Protein AF-A0A497KG77-F1 (afdb_monomer_lite)

Radius of gyration: 17.69 Å; chains: 1; bounding box: 44×24×44 Å

Secondary structure (DSSP, 8-state):
-PPPPHHHHHHHHHHHHHTSTTS--SSTTT--SS-SPEEEEEETT-HHHHHHHHHH-TTS--HHHHHHHHHSS---GGG-EEEEEE-PPPGGG--

pLDDT: mean 93.47, std 9.12, range [41.31, 98.0]

Sequence (95 aa):
MNAEPLATWLTNIIKEYIASPKNSMEKWDNEPAWGEPLVGFSSGADPLYQFYKEDIGDFYILPHEYMKHMYKREYKPEQLTVVSWILPQTEATKR

Foldseek 3Di:
DDDDPPQVVVLVVVQVVQVDLVQAPVDDVRDGAFDGKDKDKDQLPPVVQVVCCVVPHVVRARPQNVVCVPVVDGDDSRRDMDMDMDGHGDPVPPD

Structure (mmCIF, N/CA/C/O backbone):
data_AF-A0A497KG77-F1
#
_entry.id   AF-A0A497KG77-F1
#
loop_
_atom_site.group_PDB
_atom_site.id
_atom_site.type_symbol
_atom_site.label_atom_id
_atom_site.label_alt_id
_atom_site.label_comp_id
_atom_site.label_asym_id
_atom_site.label_entity_id
_atom_site.label_seq_id
_atom_site.pdbx_PDB_ins_code
_atom_site.Cartn_x
_atom_site.Cartn_y
_atom_site.Cartn_z
_atom_site.occupancy
_atom_site.B_iso_or_equiv
_atom_site.auth_seq_id
_atom_site.auth_comp_id
_atom_site.auth_asym_id
_atom_site.auth_atom_id
_atom_site.pdbx_PDB_model_num
ATOM 1 N N . MET A 1 1 ? 21.767 -3.092 17.504 1.00 41.31 1 MET A N 1
ATOM 2 C CA . MET A 1 1 ? 21.261 -3.283 16.130 1.00 41.31 1 MET A CA 1
ATOM 3 C C . MET A 1 1 ? 19.888 -2.646 16.089 1.00 41.31 1 MET A C 1
ATOM 5 O O . MET A 1 1 ? 18.996 -3.157 16.751 1.00 41.31 1 MET A O 1
ATOM 9 N N . ASN A 1 2 ? 19.739 -1.491 15.443 1.00 50.25 2 ASN A N 1
ATOM 10 C CA . ASN A 1 2 ? 18.418 -0.887 15.283 1.00 50.25 2 ASN A CA 1
ATOM 11 C C . ASN A 1 2 ? 17.711 -1.672 14.181 1.00 50.25 2 ASN A C 1
ATOM 13 O O . ASN A 1 2 ? 18.240 -1.758 13.075 1.00 50.25 2 ASN A O 1
ATOM 17 N N . ALA A 1 3 ? 16.589 -2.312 14.508 1.00 60.53 3 ALA A N 1
ATOM 18 C CA . ALA A 1 3 ? 15.770 -2.972 13.504 1.00 60.53 3 ALA A CA 1
ATOM 19 C C . ALA A 1 3 ? 15.332 -1.931 12.464 1.00 60.53 3 ALA A C 1
ATOM 21 O O . ALA A 1 3 ? 14.933 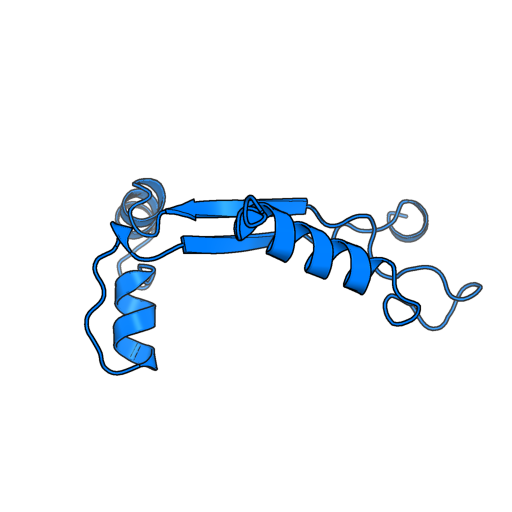-0.822 12.828 1.00 60.53 3 ALA A O 1
ATOM 22 N N . GLU A 1 4 ? 15.441 -2.276 11.183 1.00 76.44 4 GLU A N 1
ATOM 23 C CA . GLU A 1 4 ? 14.866 -1.473 10.109 1.00 76.44 4 GLU A CA 1
ATOM 24 C C . GLU A 1 4 ? 13.353 -1.312 10.362 1.00 76.44 4 GLU A C 1
ATOM 26 O O . GLU A 1 4 ? 12.691 -2.296 10.714 1.00 76.44 4 GLU A O 1
ATOM 31 N N . PRO A 1 5 ? 12.777 -0.102 10.219 1.00 91.50 5 PRO A N 1
ATOM 32 C CA . PRO A 1 5 ? 11.334 0.071 10.311 1.00 91.50 5 PRO A CA 1
ATOM 33 C C . PRO A 1 5 ? 10.613 -0.831 9.301 1.00 91.50 5 PRO A C 1
ATOM 35 O O . PRO A 1 5 ? 10.973 -0.861 8.126 1.00 91.50 5 PRO A O 1
ATOM 38 N N . LEU A 1 6 ? 9.552 -1.519 9.737 1.00 93.06 6 LEU A N 1
ATOM 39 C CA . LEU A 1 6 ? 8.803 -2.468 8.899 1.00 93.06 6 LEU A CA 1
ATOM 40 C C . LEU A 1 6 ? 8.324 -1.852 7.573 1.00 93.06 6 LEU A C 1
ATOM 42 O O . LEU A 1 6 ? 8.318 -2.526 6.548 1.00 93.06 6 LEU A O 1
ATOM 46 N N . ALA A 1 7 ? 7.948 -0.570 7.587 1.00 94.31 7 ALA A N 1
ATOM 47 C CA . ALA A 1 7 ? 7.534 0.160 6.390 1.00 94.31 7 ALA A CA 1
ATOM 48 C C . ALA A 1 7 ? 8.671 0.300 5.363 1.00 94.31 7 ALA A C 1
ATOM 50 O O . ALA A 1 7 ? 8.442 0.127 4.165 1.00 94.31 7 ALA A O 1
ATOM 51 N N . THR A 1 8 ? 9.896 0.568 5.823 1.00 96.38 8 THR A N 1
ATOM 52 C CA . THR A 1 8 ? 11.084 0.649 4.962 1.00 96.38 8 THR A CA 1
ATOM 53 C C . THR A 1 8 ? 11.389 -0.719 4.364 1.00 96.38 8 THR A C 1
ATOM 55 O O . THR A 1 8 ? 11.490 -0.841 3.146 1.00 96.38 8 THR A O 1
ATOM 58 N N . TRP A 1 9 ? 11.391 -1.760 5.199 1.00 96.56 9 TRP A N 1
ATOM 59 C CA . TRP A 1 9 ? 11.623 -3.134 4.759 1.00 96.56 9 TRP A CA 1
ATOM 60 C C . TRP A 1 9 ? 10.586 -3.599 3.722 1.00 96.56 9 TRP A C 1
ATOM 62 O O . TRP A 1 9 ? 10.954 -4.106 2.664 1.00 96.56 9 TRP A O 1
ATOM 72 N N . LEU A 1 10 ? 9.289 -3.363 3.970 1.00 96.75 10 LEU A N 1
ATOM 73 C CA . LEU A 1 10 ? 8.215 -3.689 3.019 1.00 96.75 10 LEU A CA 1
ATOM 74 C C . LEU A 1 10 ? 8.378 -2.932 1.696 1.00 96.75 10 LEU A C 1
ATOM 76 O O . LEU A 1 10 ? 8.211 -3.519 0.628 1.00 96.75 10 LEU A O 1
ATOM 80 N N . THR A 1 11 ? 8.718 -1.642 1.762 1.00 97.50 11 THR A N 1
ATOM 81 C CA . THR A 1 11 ? 8.954 -0.819 0.566 1.00 97.50 11 THR A CA 1
ATOM 82 C C . THR A 1 11 ? 10.113 -1.373 -0.257 1.00 97.50 11 THR A C 1
ATOM 84 O O . THR A 1 11 ? 10.000 -1.479 -1.478 1.00 97.50 11 THR A O 1
ATOM 87 N N . ASN A 1 12 ? 11.201 -1.769 0.402 1.00 97.12 12 ASN A N 1
ATOM 88 C CA . ASN A 1 12 ? 12.379 -2.325 -0.254 1.00 97.12 12 ASN A CA 1
ATOM 89 C C . ASN A 1 12 ? 12.067 -3.665 -0.923 1.00 97.12 12 ASN A C 1
ATOM 91 O O . ASN A 1 12 ? 12.343 -3.812 -2.108 1.00 97.12 12 ASN A O 1
ATOM 95 N N . ILE A 1 13 ? 11.381 -4.584 -0.234 1.00 97.19 13 ILE A N 1
ATOM 96 C CA . ILE A 1 13 ? 10.965 -5.868 -0.824 1.00 97.19 13 ILE A CA 1
ATOM 97 C C . ILE A 1 13 ? 10.113 -5.667 -2.075 1.00 97.19 13 ILE A C 1
ATOM 99 O O . ILE A 1 13 ? 10.310 -6.346 -3.083 1.00 97.19 13 ILE A O 1
ATOM 103 N N . ILE A 1 14 ? 9.159 -4.738 -2.021 1.00 97.06 14 ILE A N 1
ATOM 104 C CA . ILE A 1 14 ? 8.307 -4.410 -3.162 1.00 97.06 14 ILE A CA 1
ATOM 105 C C . ILE A 1 14 ? 9.152 -3.907 -4.339 1.00 97.06 14 ILE A C 1
ATOM 107 O O . ILE A 1 14 ? 9.006 -4.402 -5.457 1.00 97.06 14 ILE A O 1
ATOM 111 N N . LYS A 1 15 ? 10.048 -2.945 -4.095 1.00 97.44 15 LYS A N 1
ATOM 112 C CA . LYS A 1 15 ? 10.907 -2.369 -5.137 1.00 97.44 15 LYS A CA 1
ATOM 113 C C . LYS A 1 15 ? 11.855 -3.406 -5.732 1.00 97.44 15 LYS A C 1
ATOM 115 O O . LYS A 1 15 ? 11.968 -3.487 -6.950 1.00 97.44 15 LYS A O 1
ATOM 120 N N . GLU A 1 16 ? 12.476 -4.232 -4.899 1.00 97.50 16 GLU A N 1
ATOM 121 C CA . GLU A 1 16 ? 13.358 -5.320 -5.328 1.00 97.50 16 GLU A CA 1
ATOM 122 C C . GLU A 1 16 ? 12.613 -6.355 -6.176 1.00 97.50 16 GLU A C 1
ATOM 124 O O . GLU A 1 16 ? 13.128 -6.811 -7.197 1.00 97.50 16 GLU A O 1
ATOM 129 N N . TYR A 1 17 ? 11.375 -6.694 -5.805 1.00 96.81 17 TYR A N 1
ATOM 130 C CA . TYR A 1 17 ? 10.564 -7.625 -6.582 1.00 96.81 17 TYR A CA 1
ATOM 131 C C . TYR A 1 17 ? 10.217 -7.067 -7.967 1.00 96.81 17 TYR A C 1
ATOM 133 O O . TYR A 1 17 ? 10.356 -7.777 -8.966 1.00 96.81 17 TYR A O 1
ATOM 141 N N . ILE A 1 18 ? 9.817 -5.795 -8.045 1.00 96.81 18 ILE A N 1
ATOM 142 C CA . ILE A 1 18 ? 9.507 -5.131 -9.320 1.00 96.81 18 ILE A CA 1
ATOM 143 C C . ILE A 1 18 ? 10.771 -4.879 -10.160 1.00 96.81 18 ILE A C 1
ATOM 145 O O . ILE A 1 18 ? 10.692 -4.879 -11.384 1.00 96.81 18 ILE A O 1
ATOM 149 N N . ALA A 1 19 ? 11.946 -4.746 -9.546 1.00 95.75 19 ALA A N 1
ATOM 150 C CA . ALA A 1 19 ? 13.224 -4.679 -10.260 1.00 95.75 19 ALA A CA 1
ATOM 151 C C . ALA A 1 19 ? 13.733 -6.054 -10.743 1.00 95.75 19 ALA A C 1
ATOM 153 O O . ALA A 1 19 ? 14.735 -6.130 -11.455 1.00 95.75 19 ALA A O 1
ATOM 154 N N . SER A 1 20 ? 13.082 -7.153 -10.348 1.00 96.50 20 SER A N 1
ATOM 155 C CA . SER A 1 20 ? 13.503 -8.498 -10.739 1.00 96.50 20 SER A CA 1
ATOM 156 C C . SER A 1 20 ? 13.134 -8.819 -12.196 1.00 96.50 20 SER A C 1
ATOM 158 O O . SER A 1 20 ? 12.179 -8.252 -12.730 1.00 96.50 20 SER A O 1
ATOM 160 N N . PRO A 1 21 ? 13.782 -9.820 -12.826 1.00 95.44 21 PRO A N 1
ATOM 161 C CA . PRO A 1 21 ? 13.435 -10.266 -14.181 1.00 95.44 21 PRO A CA 1
ATOM 162 C C . PRO A 1 21 ? 11.988 -10.757 -14.356 1.00 95.44 21 PRO A C 1
ATOM 164 O O . PRO A 1 21 ? 11.555 -10.982 -15.481 1.00 95.44 21 PRO A O 1
ATOM 167 N N . LYS A 1 22 ? 11.242 -10.955 -13.257 1.00 95.12 22 LYS A N 1
ATOM 168 C CA . LYS A 1 22 ? 9.817 -11.313 -13.297 1.00 95.12 22 LYS A CA 1
ATOM 169 C C . LYS A 1 22 ? 8.926 -10.150 -13.736 1.00 95.12 22 LYS A C 1
ATOM 171 O O . LYS A 1 22 ? 7.799 -10.392 -14.155 1.00 95.12 22 LYS A O 1
ATOM 176 N N . ASN A 1 23 ? 9.394 -8.908 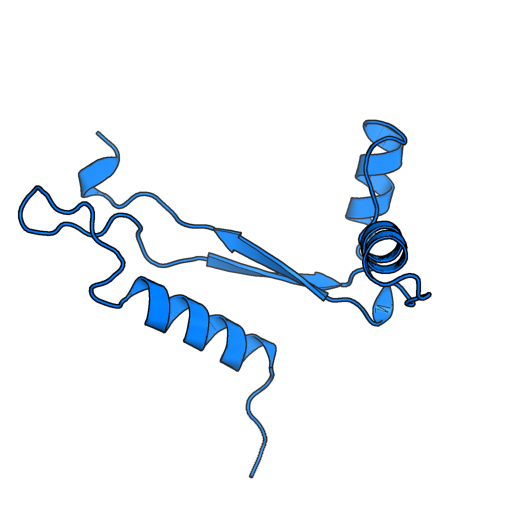-13.620 1.00 96.00 23 ASN A N 1
ATOM 177 C CA . ASN A 1 23 ? 8.713 -7.748 -14.177 1.00 96.00 23 ASN A CA 1
ATOM 178 C C . ASN A 1 23 ? 9.095 -7.614 -15.652 1.00 96.00 23 ASN A C 1
ATOM 180 O O . ASN A 1 23 ? 10.019 -6.888 -16.001 1.00 96.00 23 ASN A O 1
ATOM 184 N N . SER A 1 24 ? 8.401 -8.356 -16.505 1.00 94.69 24 SER A N 1
ATOM 185 C CA . SER A 1 24 ? 8.643 -8.373 -17.942 1.00 94.69 24 SER A CA 1
ATOM 186 C C . SER A 1 24 ? 7.326 -8.464 -18.707 1.00 94.69 24 SER A C 1
ATOM 188 O O . SER A 1 24 ? 6.374 -9.102 -18.258 1.00 94.69 24 SER A O 1
ATOM 190 N N . MET A 1 25 ? 7.287 -7.838 -19.881 1.00 91.88 25 MET A N 1
ATOM 191 C CA . MET A 1 25 ? 6.213 -7.978 -20.865 1.00 91.88 25 MET A CA 1
ATOM 192 C C . MET A 1 25 ? 6.339 -9.245 -21.729 1.00 91.88 25 MET A C 1
ATOM 194 O O . MET A 1 25 ? 5.439 -9.514 -22.524 1.00 91.88 25 MET A O 1
ATOM 198 N N . GLU A 1 26 ? 7.448 -9.987 -21.619 1.00 92.06 26 GLU A N 1
ATOM 199 C CA . GLU A 1 26 ? 7.822 -11.149 -22.453 1.00 92.06 26 GLU A CA 1
ATOM 200 C C . GLU A 1 26 ? 7.906 -10.843 -23.965 1.00 92.06 26 GLU A C 1
ATOM 202 O O . GLU A 1 26 ? 7.847 -11.724 -24.822 1.00 92.06 26 GLU A O 1
ATOM 207 N N . LYS A 1 27 ? 8.058 -9.564 -24.314 1.00 85.31 27 LYS A N 1
ATOM 208 C CA . LYS A 1 27 ? 8.164 -9.045 -25.684 1.00 85.31 27 LYS A CA 1
ATOM 209 C C . LYS A 1 27 ? 8.934 -7.726 -25.676 1.00 85.31 27 LYS A C 1
ATOM 211 O O . LYS A 1 27 ? 9.229 -7.200 -24.609 1.00 85.31 27 LYS A O 1
ATOM 216 N N . TRP A 1 28 ? 9.241 -7.204 -26.866 1.00 87.75 28 TRP A N 1
ATOM 217 C CA . TRP A 1 28 ? 9.943 -5.923 -27.046 1.00 87.75 28 TRP A CA 1
ATOM 218 C C . TRP A 1 28 ? 11.251 -5.851 -26.252 1.00 87.75 28 TRP A C 1
ATOM 220 O O . TRP A 1 28 ? 11.440 -4.960 -25.439 1.00 87.75 28 TRP A O 1
ATOM 230 N N . ASP A 1 29 ? 12.126 -6.834 -26.475 1.00 87.62 29 ASP A N 1
ATOM 231 C CA . ASP A 1 29 ? 13.411 -6.951 -25.771 1.00 87.62 29 ASP A CA 1
ATOM 232 C C . ASP A 1 29 ? 13.276 -7.057 -24.240 1.00 87.62 29 ASP A C 1
ATOM 234 O O . ASP A 1 29 ? 14.071 -6.523 -23.475 1.00 87.62 29 ASP A O 1
ATOM 238 N N . ASN A 1 30 ? 12.246 -7.785 -23.792 1.00 87.50 30 ASN A N 1
ATOM 239 C CA . ASN A 1 30 ? 11.989 -8.049 -22.376 1.00 87.50 30 ASN A CA 1
ATOM 240 C C . ASN A 1 30 ? 11.726 -6.764 -21.560 1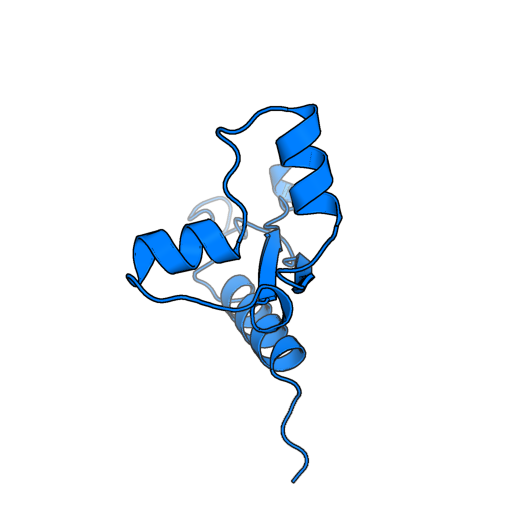.00 87.50 30 ASN A C 1
ATOM 242 O O . ASN A 1 30 ? 12.080 -6.701 -20.382 1.00 87.50 30 ASN A O 1
ATOM 246 N N . GLU A 1 31 ? 11.103 -5.761 -22.195 1.00 91.75 31 GLU A N 1
ATOM 247 C CA . GLU A 1 31 ? 10.701 -4.493 -21.575 1.00 91.75 31 GLU A CA 1
ATOM 248 C C . GLU A 1 31 ? 9.944 -4.748 -20.258 1.00 91.75 31 GLU A C 1
ATOM 250 O O . GLU A 1 31 ? 9.043 -5.602 -20.225 1.00 91.75 31 GLU A O 1
ATOM 255 N N . PRO A 1 32 ? 10.263 -4.018 -19.173 1.00 94.44 32 PRO A N 1
ATOM 256 C CA . PRO A 1 32 ? 9.527 -4.134 -17.926 1.00 94.44 32 PRO A CA 1
ATOM 257 C C . PRO A 1 32 ? 8.040 -3.826 -18.105 1.00 94.44 32 PRO A C 1
ATOM 259 O O . PRO A 1 32 ? 7.661 -2.882 -18.796 1.00 94.44 32 PRO A O 1
ATOM 262 N N . ALA A 1 33 ? 7.177 -4.599 -17.446 1.00 94.69 33 ALA A N 1
ATOM 263 C CA . ALA A 1 33 ? 5.740 -4.330 -17.467 1.00 94.69 33 ALA A CA 1
ATOM 264 C C . ALA A 1 33 ? 5.385 -3.059 -16.682 1.00 94.69 33 ALA A C 1
ATOM 266 O O . ALA A 1 33 ? 4.473 -2.324 -17.062 1.00 94.69 33 ALA A O 1
ATOM 267 N N . TRP A 1 34 ? 6.126 -2.787 -15.607 1.00 95.88 34 TRP A N 1
ATOM 268 C CA . TRP A 1 34 ? 5.882 -1.664 -14.707 1.00 95.88 34 TRP A CA 1
ATOM 269 C C . TRP A 1 34 ? 7.160 -0.881 -14.415 1.00 95.88 34 TRP A C 1
ATOM 271 O O . TRP A 1 34 ? 8.250 -1.451 -14.346 1.00 95.88 34 TRP A O 1
ATOM 281 N N . GLY A 1 35 ? 7.008 0.428 -14.214 1.00 95.19 35 GLY A N 1
ATOM 282 C CA . GLY A 1 35 ? 8.055 1.303 -13.697 1.00 95.19 35 GLY A CA 1
ATOM 283 C C . GLY A 1 35 ? 8.283 1.123 -12.194 1.00 95.19 35 GLY A C 1
ATOM 284 O O . GLY A 1 35 ? 7.746 0.210 -11.565 1.00 95.19 35 GLY A O 1
ATOM 285 N N . GLU A 1 36 ? 9.074 2.020 -11.602 1.00 95.50 36 GLU A N 1
ATOM 286 C CA . GLU A 1 36 ? 9.333 1.990 -10.160 1.00 95.50 36 GLU A CA 1
ATOM 287 C C . GLU A 1 36 ? 8.015 2.111 -9.367 1.00 95.50 36 GLU A C 1
ATOM 289 O O . GLU A 1 36 ? 7.243 3.048 -9.603 1.00 95.50 36 GLU A O 1
ATOM 294 N N . PRO A 1 37 ? 7.731 1.185 -8.431 1.00 97.19 37 PRO A N 1
ATOM 295 C CA . PRO A 1 37 ? 6.479 1.202 -7.695 1.00 97.19 37 PRO A CA 1
ATOM 296 C C . PRO A 1 37 ? 6.460 2.330 -6.660 1.00 97.19 37 PRO A C 1
ATOM 298 O O . PRO A 1 37 ? 7.459 2.615 -5.991 1.00 97.19 37 PRO A O 1
ATOM 301 N N . LEU A 1 38 ? 5.282 2.922 -6.467 1.00 97.00 38 LEU A N 1
ATOM 302 C CA . LEU A 1 38 ? 5.018 3.838 -5.357 1.00 97.00 38 LEU A CA 1
ATOM 303 C C . LEU A 1 38 ? 4.348 3.052 -4.236 1.00 97.00 38 LEU A C 1
ATOM 305 O O . LEU A 1 38 ? 3.366 2.361 -4.491 1.00 97.00 38 LEU A O 1
ATOM 309 N N . VAL A 1 39 ? 4.855 3.163 -3.008 1.00 97.44 39 VAL A N 1
ATOM 310 C CA . VAL A 1 39 ? 4.306 2.468 -1.836 1.00 97.44 39 VAL A CA 1
ATOM 311 C C . VAL A 1 39 ? 3.860 3.501 -0.812 1.00 97.44 39 VAL A C 1
ATOM 313 O O . VAL A 1 39 ? 4.616 4.403 -0.456 1.00 97.44 39 VAL A O 1
ATOM 316 N N . GLY A 1 40 ? 2.618 3.373 -0.360 1.00 96.25 40 GLY A N 1
ATOM 317 C CA . GLY A 1 40 ? 1.987 4.235 0.625 1.00 96.25 40 GLY A CA 1
ATOM 318 C C . GLY A 1 40 ? 1.412 3.427 1.780 1.00 96.25 40 GLY A C 1
ATOM 319 O O . GLY A 1 40 ? 0.999 2.276 1.623 1.00 96.25 40 GLY A O 1
ATOM 320 N N . PHE A 1 41 ? 1.371 4.062 2.945 1.00 96.88 41 PHE A N 1
ATOM 321 C CA . PHE A 1 41 ? 0.865 3.475 4.177 1.00 96.88 41 PHE A CA 1
ATOM 322 C C . PHE A 1 41 ? -0.113 4.448 4.819 1.00 96.88 41 PHE A C 1
ATOM 324 O O . PHE A 1 41 ? 0.173 5.641 4.916 1.00 96.88 41 PHE A O 1
ATOM 331 N N . SER A 1 42 ? -1.231 3.930 5.302 1.00 97.19 42 SER A N 1
ATOM 332 C CA . SER A 1 42 ? -2.181 4.677 6.123 1.00 97.19 42 SER A CA 1
ATOM 333 C C . SER A 1 42 ? -2.584 3.848 7.336 1.00 97.19 42 SER A C 1
ATOM 335 O O . SER A 1 42 ? -2.561 2.613 7.326 1.00 97.19 42 SER A O 1
ATOM 337 N N . SER A 1 43 ? -2.946 4.539 8.414 1.00 97.75 43 SER A N 1
ATOM 338 C CA . SER A 1 43 ? -3.563 3.898 9.575 1.00 97.75 43 SER A CA 1
ATOM 339 C C . SER A 1 43 ? -4.908 3.301 9.168 1.00 97.75 43 SER A C 1
ATOM 341 O O . SER A 1 43 ? -5.648 3.926 8.419 1.00 97.75 43 SER A O 1
ATOM 343 N N . GLY A 1 44 ? -5.290 2.142 9.704 1.00 97.56 44 GLY A N 1
ATOM 344 C CA . GLY A 1 44 ? -6.656 1.631 9.547 1.00 97.56 44 GLY A CA 1
ATOM 345 C C . GLY A 1 44 ? -7.721 2.533 10.186 1.00 97.56 44 GLY A C 1
ATOM 346 O O . GLY A 1 44 ? -8.905 2.362 9.902 1.00 97.56 44 GLY A O 1
ATOM 347 N N . ALA A 1 45 ? -7.296 3.492 11.017 1.00 98.00 45 ALA A N 1
ATOM 348 C CA . ALA A 1 45 ? -8.109 4.560 11.592 1.00 98.00 45 ALA A CA 1
ATOM 349 C C . ALA A 1 45 ? -8.076 5.870 10.776 1.00 98.00 45 ALA A C 1
ATOM 351 O O . ALA A 1 45 ? -8.468 6.912 11.298 1.00 98.00 45 ALA A O 1
ATOM 352 N N . ASP A 1 46 ? -7.563 5.864 9.539 1.00 98.00 46 ASP A N 1
ATOM 353 C CA . ASP A 1 46 ? -7.559 7.062 8.694 1.00 98.00 46 ASP A CA 1
ATOM 354 C C . ASP A 1 46 ? -9.002 7.572 8.479 1.00 98.00 46 ASP A C 1
ATOM 356 O O . ASP A 1 46 ? -9.864 6.801 8.034 1.00 98.00 46 ASP A O 1
ATOM 360 N N . PRO A 1 47 ? -9.296 8.850 8.796 1.00 97.62 47 PRO A N 1
ATOM 361 C CA . PRO A 1 47 ? -10.651 9.392 8.724 1.00 97.62 47 PRO A CA 1
ATOM 362 C C . PRO A 1 47 ? -11.232 9.381 7.306 1.00 97.62 47 PRO A C 1
ATOM 364 O O . PRO A 1 47 ? -12.455 9.402 7.155 1.00 97.62 47 PRO A O 1
ATOM 367 N N . LEU A 1 48 ? -10.393 9.299 6.266 1.00 97.25 48 LEU A N 1
ATOM 368 C CA . LEU A 1 48 ? -10.866 9.221 4.887 1.00 97.25 48 LEU A CA 1
ATOM 369 C C . LEU A 1 48 ? -11.701 7.964 4.625 1.00 97.25 48 LEU A C 1
ATOM 371 O O . LEU A 1 48 ? -12.622 8.015 3.816 1.00 97.25 48 LEU A O 1
ATOM 375 N N . TYR A 1 49 ? -11.443 6.849 5.317 1.00 97.25 49 TYR A N 1
ATOM 376 C CA . TYR A 1 49 ? -12.249 5.637 5.133 1.00 97.25 49 TYR A CA 1
ATOM 377 C C . TYR A 1 49 ? -13.696 5.838 5.566 1.00 97.25 49 TYR A C 1
ATOM 379 O O . TYR A 1 49 ? -14.612 5.441 4.848 1.00 97.25 49 TYR A O 1
ATOM 387 N N . GLN A 1 50 ? -13.892 6.476 6.721 1.00 97.06 50 GLN A N 1
ATOM 388 C CA . GLN A 1 50 ? -15.227 6.783 7.218 1.00 97.06 50 GLN A CA 1
ATOM 389 C C . GLN A 1 50 ? -15.912 7.808 6.312 1.00 97.06 50 GLN A C 1
ATOM 391 O O . GLN A 1 50 ? -17.055 7.593 5.919 1.00 97.06 50 GLN A O 1
ATOM 396 N N . PHE A 1 51 ? -15.183 8.854 5.909 1.00 97.75 51 PHE A N 1
ATOM 397 C CA . PHE A 1 51 ? -15.675 9.865 4.976 1.00 97.75 51 PHE A CA 1
ATOM 398 C C . PHE A 1 51 ? -16.225 9.239 3.684 1.00 97.75 51 PHE A C 1
ATOM 400 O O . PHE A 1 51 ? -17.362 9.508 3.315 1.00 97.75 51 PHE A O 1
ATOM 407 N N . TYR A 1 52 ? -15.470 8.351 3.025 1.00 96.44 52 TYR A N 1
ATOM 408 C CA . TYR A 1 52 ? -15.931 7.728 1.778 1.00 96.44 52 TYR A CA 1
ATOM 409 C C . TYR A 1 52 ? -17.087 6.743 1.972 1.00 96.44 52 TYR A C 1
ATOM 411 O O . TYR A 1 52 ? -17.934 6.627 1.089 1.00 96.44 52 TYR A O 1
ATOM 419 N N . LYS A 1 53 ? -17.147 6.030 3.102 1.00 97.25 53 LYS A N 1
ATOM 420 C CA . LYS A 1 53 ? -18.279 5.140 3.398 1.00 97.25 53 LYS A CA 1
ATOM 421 C C . LYS A 1 53 ? -19.572 5.936 3.578 1.00 97.25 53 LYS A C 1
ATOM 423 O O . LYS A 1 53 ? -20.594 5.542 3.028 1.00 97.25 53 LYS A O 1
ATOM 428 N N . GLU A 1 54 ? -19.513 7.055 4.298 1.00 97.12 54 GLU A N 1
ATOM 429 C CA . GLU A 1 54 ? -20.661 7.947 4.503 1.00 97.12 54 GLU A CA 1
ATOM 430 C C . GLU A 1 54 ? -21.090 8.657 3.212 1.00 97.12 54 GLU A C 1
ATOM 432 O O . GLU A 1 54 ? -22.286 8.776 2.955 1.00 97.12 54 GLU A O 1
ATOM 437 N N . ASP A 1 55 ? -20.131 9.103 2.395 1.00 97.38 55 ASP A N 1
ATOM 438 C CA . ASP A 1 55 ? -20.399 9.864 1.168 1.00 97.38 55 ASP A CA 1
ATOM 439 C C . ASP A 1 55 ? -20.901 8.983 0.009 1.00 97.38 55 ASP A C 1
ATOM 441 O O . ASP A 1 55 ? -21.802 9.376 -0.731 1.00 97.38 55 ASP A O 1
ATOM 445 N N . ILE A 1 56 ? -20.349 7.773 -0.147 1.00 96.12 56 ILE A N 1
ATOM 446 C CA . ILE A 1 56 ? -20.637 6.902 -1.298 1.00 96.12 56 ILE A CA 1
ATOM 447 C C . ILE A 1 56 ? -21.666 5.812 -0.953 1.00 96.12 56 ILE A C 1
ATOM 449 O O . ILE A 1 56 ? -22.544 5.516 -1.767 1.00 96.12 56 ILE A O 1
ATOM 453 N N . GLY A 1 57 ? -21.581 5.207 0.238 1.00 95.38 57 GLY A N 1
ATOM 454 C CA . GLY A 1 57 ? -22.576 4.257 0.742 1.00 95.38 57 GLY A CA 1
ATOM 455 C C . GLY A 1 57 ? -22.023 3.100 1.584 1.00 95.38 57 GLY A C 1
ATOM 456 O O . GLY A 1 57 ? -20.866 2.692 1.468 1.00 95.38 57 GLY A O 1
ATOM 457 N N . ASP A 1 58 ? -22.914 2.492 2.376 1.00 94.00 58 ASP A N 1
ATOM 458 C CA . ASP A 1 58 ? -22.605 1.463 3.388 1.00 94.00 58 ASP A CA 1
ATOM 459 C C . ASP A 1 58 ? -21.955 0.177 2.851 1.00 94.00 58 ASP A C 1
ATOM 461 O O . ASP A 1 58 ? -21.417 -0.620 3.625 1.00 94.00 58 ASP A O 1
ATOM 465 N N . PHE A 1 59 ? -21.991 -0.038 1.533 1.00 93.88 59 PHE A N 1
ATOM 466 C CA . PHE A 1 59 ? -21.329 -1.168 0.880 1.00 93.88 59 PHE A CA 1
ATOM 467 C C . PHE A 1 59 ? -19.797 -1.030 0.846 1.00 93.88 59 PHE A C 1
ATOM 469 O O . PHE A 1 59 ? -19.110 -2.024 0.600 1.00 93.88 59 PHE A O 1
ATOM 476 N N . TYR A 1 60 ? -19.244 0.159 1.115 1.00 95.19 60 TYR A N 1
ATOM 477 C CA . TYR A 1 60 ? -17.817 0.317 1.392 1.00 95.19 60 TYR A CA 1
ATOM 478 C C . TYR A 1 60 ? -17.468 -0.326 2.733 1.00 95.19 60 TYR A C 1
ATOM 480 O O . TYR A 1 60 ? -18.131 -0.113 3.747 1.00 95.19 60 TYR A O 1
ATOM 488 N N . ILE A 1 61 ? -16.396 -1.112 2.739 1.00 95.31 61 ILE A N 1
ATOM 489 C CA . ILE A 1 61 ? -15.953 -1.870 3.908 1.00 95.31 61 ILE A CA 1
ATOM 490 C C . ILE A 1 61 ? -14.741 -1.164 4.510 1.00 95.31 61 ILE A C 1
ATOM 492 O O . ILE A 1 61 ? -13.741 -0.940 3.827 1.00 95.31 61 ILE A O 1
ATOM 496 N N . LEU A 1 62 ? -14.817 -0.837 5.798 1.00 97.50 62 LEU A N 1
ATOM 497 C CA . LEU A 1 62 ? -13.701 -0.258 6.538 1.00 97.50 62 LEU A CA 1
ATOM 498 C C . LEU A 1 62 ? -12.612 -1.318 6.777 1.00 97.50 62 LEU A C 1
ATOM 500 O O . LEU A 1 62 ? -12.920 -2.510 6.888 1.00 97.50 62 LEU A O 1
ATOM 504 N N . PRO A 1 63 ? -11.336 -0.926 6.946 1.00 97.50 63 PRO A N 1
ATOM 505 C CA . PRO A 1 63 ? -10.244 -1.887 7.113 1.00 97.50 63 PRO A CA 1
ATOM 506 C C . PRO A 1 63 ? -10.485 -2.913 8.232 1.00 97.50 63 PRO A C 1
ATOM 508 O O . PRO A 1 63 ? -10.269 -4.110 8.047 1.00 97.50 63 PRO A O 1
ATOM 511 N N . HIS A 1 64 ? -10.989 -2.471 9.385 1.00 97.75 64 HIS A N 1
ATOM 512 C CA . HIS A 1 64 ? -11.268 -3.357 10.518 1.00 97.75 64 HIS A CA 1
ATOM 513 C C . HIS A 1 64 ? -12.481 -4.272 10.284 1.00 97.75 64 HIS A C 1
ATOM 515 O O . HIS A 1 64 ? -12.459 -5.423 10.722 1.00 97.75 64 HIS A O 1
ATOM 521 N N . GLU A 1 65 ? -13.501 -3.814 9.550 1.00 97.38 65 GLU A N 1
ATOM 522 C CA . GLU A 1 65 ? -14.650 -4.636 9.149 1.00 97.38 65 GLU A CA 1
ATOM 523 C C . GLU A 1 65 ? -14.198 -5.784 8.236 1.00 97.38 65 GLU A C 1
ATOM 525 O O . GLU A 1 65 ? -14.576 -6.939 8.451 1.00 97.38 65 GLU A O 1
ATOM 530 N N . TYR A 1 66 ? -13.323 -5.488 7.267 1.00 96.50 66 TYR A N 1
ATOM 531 C CA . TYR A 1 66 ? -12.738 -6.495 6.380 1.00 96.50 66 TYR A CA 1
ATOM 532 C C . TYR A 1 66 ? -11.914 -7.524 7.162 1.00 96.50 66 TYR A C 1
ATOM 534 O O . TYR A 1 66 ? -12.113 -8.733 7.016 1.00 96.50 66 TYR A O 1
ATOM 542 N N . MET A 1 67 ? -11.030 -7.061 8.051 1.00 97.50 67 MET A N 1
ATOM 543 C CA . MET A 1 67 ? -10.195 -7.945 8.871 1.00 97.50 67 MET A CA 1
ATOM 544 C C . MET A 1 67 ? -11.038 -8.842 9.785 1.00 97.50 67 MET A C 1
ATOM 546 O O . MET A 1 67 ? -10.776 -10.045 9.881 1.00 97.50 67 MET A O 1
ATOM 550 N N . LYS A 1 68 ? -12.102 -8.298 10.388 1.00 97.50 68 LYS A N 1
ATOM 551 C CA . LYS A 1 68 ? -13.080 -9.075 11.156 1.00 97.50 68 LYS A CA 1
ATOM 552 C C . LYS A 1 68 ? -13.773 -10.124 10.303 1.00 97.50 68 LYS A C 1
ATOM 554 O O . LYS A 1 68 ? -13.901 -11.272 10.733 1.00 97.50 68 LYS A O 1
ATOM 559 N N . HIS A 1 69 ? -14.209 -9.760 9.101 1.00 96.44 69 HIS A N 1
ATOM 560 C CA . HIS A 1 69 ? -14.874 -10.692 8.203 1.00 96.44 69 HIS A CA 1
ATOM 561 C C . HIS A 1 69 ? -13.956 -11.854 7.799 1.00 96.44 69 HIS A C 1
ATOM 563 O O . HIS A 1 69 ? -14.388 -13.008 7.862 1.00 96.44 69 HIS A O 1
ATOM 569 N N . MET A 1 70 ? -12.706 -11.566 7.432 1.00 97.50 70 MET A N 1
ATOM 570 C CA . MET A 1 70 ? -11.749 -12.562 6.942 1.00 97.50 70 MET A CA 1
ATOM 571 C C . MET A 1 70 ? -11.243 -13.495 8.041 1.00 97.50 70 MET A C 1
ATOM 573 O O . MET A 1 70 ? -11.227 -14.710 7.860 1.00 97.50 70 MET A O 1
ATOM 577 N N . TYR A 1 71 ? -10.865 -12.943 9.195 1.00 96.88 71 TYR A N 1
ATOM 578 C CA . TYR A 1 71 ? -10.192 -13.699 10.257 1.00 96.88 71 TYR A CA 1
ATOM 579 C C . TYR A 1 71 ? -11.100 -14.052 11.438 1.00 96.88 71 TYR A C 1
ATOM 581 O O . TYR A 1 71 ? -10.638 -14.653 12.405 1.00 96.88 71 TYR A O 1
ATOM 589 N N . LYS A 1 72 ? -12.386 -13.677 11.376 1.00 97.12 72 LYS A N 1
ATOM 590 C CA . LYS A 1 72 ? -13.391 -13.908 12.431 1.00 97.12 72 LYS A CA 1
ATOM 591 C C . LYS A 1 72 ? -12.925 -13.415 13.810 1.00 97.12 72 LYS A C 1
ATOM 593 O O . LYS A 1 72 ? -13.213 -14.030 14.833 1.00 97.12 72 LYS A O 1
ATOM 598 N N . ARG A 1 73 ? -12.195 -12.294 13.827 1.00 96.69 73 ARG A N 1
ATOM 599 C CA . ARG A 1 73 ? -11.573 -11.694 15.014 1.00 96.69 73 ARG A CA 1
ATOM 600 C C . ARG A 1 73 ? -11.679 -10.172 14.978 1.00 96.69 73 ARG A C 1
ATOM 602 O O . ARG A 1 73 ? -11.514 -9.570 13.928 1.00 96.69 73 ARG A O 1
ATOM 609 N N . GLU A 1 74 ? -11.885 -9.557 16.137 1.00 96.12 74 GLU A N 1
ATOM 610 C CA . GLU A 1 74 ? -11.878 -8.098 16.275 1.00 96.12 74 GLU A CA 1
ATOM 611 C C . GLU A 1 74 ? -10.455 -7.521 16.265 1.00 96.12 74 GLU A C 1
ATOM 613 O O . GLU A 1 74 ? -9.553 -8.031 16.943 1.00 96.12 74 GLU A O 1
ATOM 618 N N . TYR A 1 75 ? -10.284 -6.419 15.537 1.00 96.62 75 TYR A N 1
ATOM 619 C CA . TYR A 1 75 ? -9.060 -5.622 15.485 1.00 96.62 75 TYR A CA 1
ATOM 620 C C . TYR A 1 75 ? -9.416 -4.158 15.706 1.00 96.62 75 TYR A C 1
ATOM 622 O O . TYR A 1 75 ? -10.373 -3.661 15.112 1.00 96.62 75 TYR A O 1
ATOM 630 N N . LYS A 1 76 ? -8.642 -3.453 16.537 1.00 97.56 76 LYS A N 1
ATOM 631 C CA . LYS A 1 76 ? -8.805 -2.002 16.654 1.00 97.56 76 LYS A CA 1
ATOM 632 C C . LYS A 1 76 ? -8.291 -1.328 15.375 1.00 97.56 76 LYS A C 1
ATOM 634 O O . LYS A 1 76 ? -7.227 -1.735 14.901 1.00 97.56 76 LYS A O 1
ATOM 639 N N . PRO A 1 77 ? -8.979 -0.310 14.831 1.00 97.44 77 PRO A N 1
ATOM 640 C CA . PRO A 1 77 ? -8.544 0.377 13.614 1.00 97.44 77 PRO A CA 1
ATOM 641 C C . PRO A 1 77 ? -7.094 0.883 13.671 1.00 97.44 77 PRO A C 1
ATOM 643 O O . PRO A 1 77 ? -6.358 0.742 12.699 1.00 97.44 77 PRO A O 1
ATOM 646 N N . GLU A 1 78 ? -6.640 1.380 14.825 1.00 97.25 78 GLU A N 1
ATOM 647 C CA . GLU A 1 78 ? -5.287 1.926 15.028 1.00 97.25 78 GLU A CA 1
ATOM 648 C C . GLU A 1 78 ? -4.193 0.847 15.040 1.00 97.25 78 GLU A C 1
ATOM 650 O O . GLU A 1 78 ? -3.007 1.158 14.965 1.00 97.25 78 GLU A O 1
ATOM 655 N N . GLN A 1 79 ? -4.575 -0.428 15.161 1.00 96.00 79 GLN A N 1
ATOM 656 C CA . GLN A 1 79 ? -3.655 -1.569 15.100 1.00 96.00 79 GLN A CA 1
ATOM 657 C C . GLN A 1 79 ? -3.471 -2.096 13.675 1.00 96.00 79 GLN A C 1
ATOM 659 O O . GLN A 1 79 ? -2.703 -3.034 13.463 1.00 96.00 79 GLN A O 1
ATOM 664 N N . LEU A 1 80 ? -4.200 -1.537 12.710 1.00 97.06 80 LEU A N 1
ATOM 665 C CA . LEU A 1 80 ? -4.145 -1.934 11.315 1.00 97.06 80 LEU A CA 1
ATOM 666 C C . LEU A 1 80 ? -3.363 -0.896 10.513 1.00 97.06 80 LEU A C 1
ATOM 668 O O . LEU A 1 80 ? -3.427 0.305 10.770 1.00 97.06 80 LEU A O 1
ATOM 672 N N . THR A 1 81 ? -2.644 -1.366 9.503 1.00 97.06 81 THR A N 1
ATOM 673 C CA . THR A 1 81 ? -2.024 -0.516 8.487 1.00 97.06 81 THR A CA 1
ATOM 674 C C . THR A 1 81 ? -2.524 -0.982 7.135 1.00 97.06 81 THR A C 1
ATOM 676 O O . THR A 1 81 ? -2.407 -2.162 6.805 1.00 97.06 81 THR A O 1
ATOM 679 N N . VAL A 1 82 ? -3.093 -0.064 6.361 1.00 96.94 82 VAL A N 1
ATOM 680 C CA . VAL A 1 82 ? -3.411 -0.319 4.959 1.00 96.94 82 VAL A CA 1
ATOM 681 C C . VAL A 1 82 ? -2.163 0.006 4.152 1.00 96.94 82 VAL A C 1
ATOM 683 O O . VAL A 1 82 ? -1.621 1.106 4.240 1.00 96.94 82 VAL A O 1
ATOM 686 N N . VAL A 1 83 ? -1.691 -0.979 3.391 1.00 96.81 83 VAL A N 1
ATOM 687 C CA . VAL A 1 83 ? -0.555 -0.833 2.480 1.00 96.81 83 VAL A CA 1
ATOM 688 C C . VAL A 1 83 ? -1.112 -0.731 1.069 1.00 96.81 83 VAL A C 1
ATOM 690 O O . VAL A 1 83 ? -1.774 -1.654 0.598 1.00 96.81 83 VAL A O 1
ATOM 693 N N . SER A 1 84 ? -0.858 0.393 0.407 1.00 96.06 84 SER A N 1
ATOM 694 C CA . SER A 1 84 ? -1.192 0.591 -1.001 1.00 96.06 84 SER A CA 1
ATOM 695 C C . SER A 1 84 ? 0.094 0.644 -1.808 1.00 96.06 84 SER A C 1
ATOM 697 O O . SER A 1 84 ? 1.056 1.299 -1.412 1.00 96.06 84 SER A O 1
ATOM 699 N N . TRP A 1 85 ? 0.118 -0.039 -2.944 1.00 95.88 85 TRP A N 1
ATOM 700 C CA . TRP A 1 85 ? 1.223 0.039 -3.888 1.00 95.88 85 TRP A CA 1
ATOM 701 C C . TRP A 1 85 ? 0.688 0.197 -5.301 1.00 95.88 85 TRP A C 1
ATOM 703 O O . TRP A 1 85 ? -0.278 -0.451 -5.699 1.00 95.88 85 TRP A O 1
ATOM 713 N N . ILE A 1 86 ? 1.301 1.110 -6.037 1.00 96.44 86 ILE A N 1
ATOM 714 C CA . ILE A 1 86 ? 0.912 1.483 -7.390 1.00 96.44 86 ILE A CA 1
ATOM 715 C C . ILE A 1 86 ? 1.996 0.964 -8.323 1.00 96.44 86 ILE A C 1
ATOM 717 O O . ILE A 1 86 ? 3.181 1.133 -8.034 1.00 96.44 86 ILE A O 1
ATOM 721 N N . LEU A 1 87 ? 1.576 0.358 -9.433 1.00 96.50 87 LEU A N 1
ATOM 722 C CA . LEU A 1 87 ? 2.439 -0.129 -10.505 1.00 96.50 87 LEU A CA 1
ATOM 723 C C . LEU A 1 87 ? 2.276 0.797 -11.719 1.00 96.50 87 LEU A C 1
ATOM 725 O O . LEU A 1 87 ? 1.309 0.656 -12.470 1.00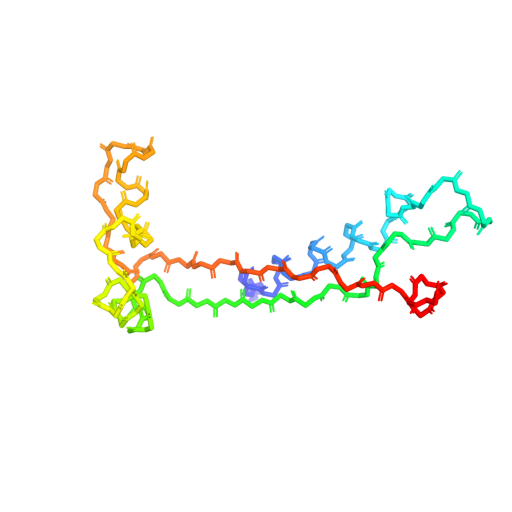 96.50 87 LEU A O 1
ATOM 729 N N . PRO A 1 88 ? 3.148 1.806 -11.889 1.00 95.50 88 PRO A N 1
ATOM 730 C CA . PRO A 1 88 ? 3.025 2.753 -12.988 1.00 95.50 88 PRO A CA 1
ATOM 731 C C . PRO A 1 88 ? 3.415 2.096 -14.312 1.00 95.50 88 PRO A C 1
ATOM 733 O O . PRO A 1 88 ? 4.319 1.263 -14.349 1.00 95.50 88 PRO A O 1
ATOM 736 N N . GLN A 1 89 ? 2.800 2.522 -15.414 1.00 93.69 89 GLN A N 1
ATOM 737 C CA . GLN A 1 89 ? 3.298 2.176 -16.748 1.00 93.69 89 GLN A CA 1
ATOM 738 C C . GLN A 1 89 ? 4.699 2.758 -16.980 1.00 93.69 89 GLN A C 1
ATOM 740 O O . GLN A 1 89 ? 4.997 3.874 -16.536 1.00 93.69 89 GLN A O 1
ATOM 745 N N . THR A 1 90 ? 5.538 2.018 -17.707 1.00 92.25 90 THR A N 1
ATOM 746 C CA . THR A 1 90 ? 6.839 2.509 -18.184 1.00 92.25 90 THR A CA 1
ATOM 747 C C . THR A 1 90 ? 6.655 3.575 -19.265 1.00 92.25 90 THR A C 1
ATOM 749 O O . THR A 1 90 ? 5.622 3.639 -19.928 1.00 92.25 90 THR A O 1
ATOM 752 N N . GLU A 1 91 ? 7.665 4.415 -19.498 1.00 89.00 91 GLU A N 1
ATOM 753 C CA . GLU A 1 91 ? 7.609 5.395 -20.597 1.00 89.00 91 GLU A CA 1
ATOM 754 C C . GLU A 1 91 ? 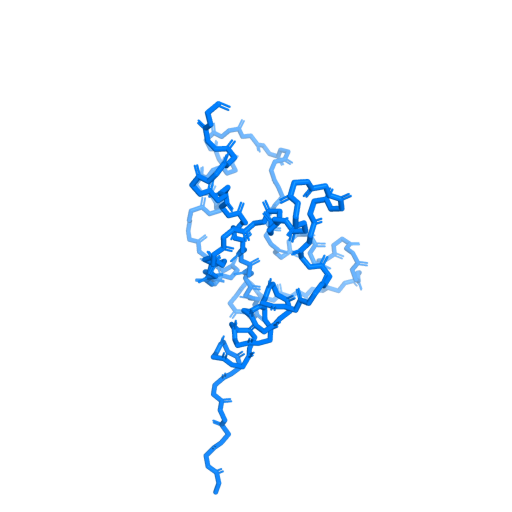7.427 4.733 -21.972 1.00 89.00 91 GLU A C 1
ATOM 756 O O . GLU A 1 91 ? 6.748 5.287 -22.838 1.00 89.00 91 GLU A O 1
ATOM 761 N N . ALA A 1 92 ? 7.973 3.528 -22.162 1.00 87.88 92 ALA A N 1
ATOM 762 C CA . ALA A 1 92 ? 7.835 2.771 -23.403 1.00 87.88 92 ALA A CA 1
ATOM 763 C C . ALA A 1 92 ? 6.391 2.308 -23.673 1.00 87.88 92 ALA A C 1
ATOM 765 O O . ALA A 1 92 ? 6.028 2.103 -24.828 1.00 87.88 92 ALA A O 1
ATOM 766 N N . THR A 1 93 ? 5.563 2.161 -22.632 1.00 85.19 93 THR A N 1
ATOM 767 C CA . THR A 1 93 ? 4.203 1.598 -22.724 1.00 85.19 93 THR A CA 1
ATOM 768 C C . THR A 1 93 ? 3.083 2.641 -22.685 1.00 85.19 93 THR A C 1
ATOM 770 O O . THR A 1 93 ? 1.917 2.288 -22.838 1.00 85.19 93 THR A O 1
ATOM 773 N N . LYS A 1 94 ? 3.412 3.930 -22.540 1.00 84.12 94 LYS A N 1
ATOM 774 C CA . LYS A 1 94 ? 2.439 5.038 -22.458 1.00 84.12 94 LYS A CA 1
ATOM 775 C C . LYS A 1 94 ? 1.886 5.528 -23.809 1.00 84.12 94 LYS A C 1
ATOM 777 O O . LYS A 1 94 ? 1.160 6.521 -23.821 1.00 84.12 94 LYS A O 1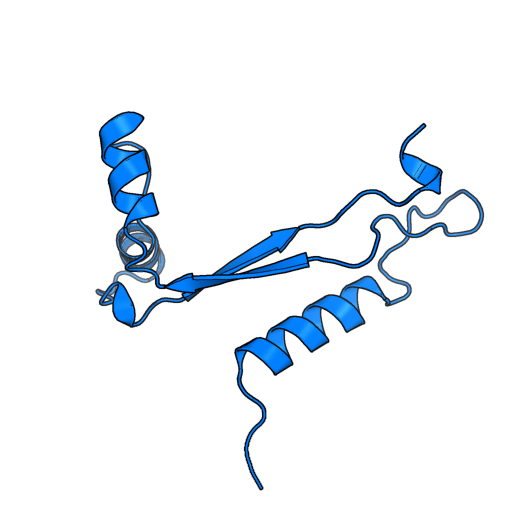
ATOM 782 N N . ARG A 1 95 ? 2.257 4.913 -24.936 1.00 66.06 95 ARG A N 1
ATOM 783 C CA . ARG A 1 95 ? 1.951 5.400 -26.296 1.00 66.06 95 ARG A CA 1
ATOM 784 C C . ARG A 1 95 ? 1.052 4.460 -27.081 1.00 66.06 95 ARG A C 1
ATOM 786 O O . ARG A 1 95 ? 1.260 3.234 -26.975 1.00 66.06 95 ARG A O 1
#